Protein AF-A0A961ZYI4-F1 (afdb_monomer)

Foldseek 3Di:
DVVVVVVVVVVVVLLVLLVVQLVCCVPVPVVVNVVQLVVLVVVLVVVLVPPDPPVVNVVSVVVRHSVVVSSVVSSVVSVVVVCVVCVVVVVVVVVD

Structure (mmCIF, N/CA/C/O backbone):
data_AF-A0A961ZYI4-F1
#
_entry.id   AF-A0A961ZYI4-F1
#
loop_
_atom_site.group_PDB
_atom_site.id
_atom_site.type_symbol
_atom_site.label_atom_id
_atom_site.label_alt_id
_atom_site.label_comp_id
_atom_site.label_asym_id
_atom_site.label_entity_id
_atom_site.label_seq_id
_atom_site.pdbx_PDB_ins_code
_atom_site.Cartn_x
_atom_site.Cartn_y
_atom_site.Cartn_z
_atom_site.occupancy
_atom_site.B_iso_or_equiv
_atom_site.auth_seq_id
_atom_site.auth_comp_id
_atom_site.auth_asym_id
_atom_site.auth_atom_id
_atom_site.pdbx_PDB_model_num
ATOM 1 N N . MET A 1 1 ? 28.953 -10.472 -1.594 1.00 63.50 1 MET A N 1
ATOM 2 C CA . MET A 1 1 ? 28.590 -9.051 -1.377 1.00 63.50 1 MET A CA 1
ATOM 3 C C . MET A 1 1 ? 27.690 -8.487 -2.476 1.00 63.50 1 MET A C 1
ATOM 5 O O . MET A 1 1 ? 26.628 -7.986 -2.142 1.00 63.50 1 MET A O 1
ATOM 9 N N . THR A 1 2 ? 28.022 -8.629 -3.764 1.00 70.25 2 THR A N 1
ATOM 10 C CA . THR A 1 2 ? 27.198 -8.123 -4.889 1.00 70.25 2 THR A CA 1
ATOM 11 C C . THR A 1 2 ? 25.753 -8.639 -4.900 1.00 70.25 2 THR A C 1
ATOM 13 O O . THR A 1 2 ? 24.837 -7.846 -5.073 1.00 70.25 2 THR A O 1
ATOM 16 N N . ARG A 1 3 ? 25.509 -9.930 -4.617 1.00 69.06 3 ARG A N 1
ATOM 17 C CA . ARG A 1 3 ? 24.139 -10.488 -4.501 1.00 69.06 3 ARG A CA 1
ATOM 18 C C . ARG A 1 3 ? 23.288 -9.817 -3.412 1.00 69.06 3 ARG A C 1
ATOM 20 O O . ARG A 1 3 ? 22.100 -9.604 -3.622 1.00 69.06 3 ARG A O 1
ATOM 27 N N . LEU A 1 4 ? 23.894 -9.457 -2.276 1.00 73.44 4 LEU A N 1
ATOM 28 C CA . LEU A 1 4 ? 23.203 -8.746 -1.193 1.00 73.44 4 LEU A CA 1
ATOM 29 C C . LEU A 1 4 ? 22.876 -7.307 -1.606 1.00 73.44 4 LEU A C 1
ATOM 31 O O . LEU A 1 4 ? 21.763 -6.858 -1.382 1.00 73.44 4 LEU A O 1
ATOM 35 N N . LEU A 1 5 ? 23.797 -6.624 -2.288 1.00 71.06 5 LEU A N 1
ATOM 36 C CA . LEU A 1 5 ? 23.578 -5.283 -2.843 1.00 71.06 5 LEU A CA 1
ATOM 37 C C . LEU A 1 5 ? 22.422 -5.246 -3.852 1.00 71.06 5 LEU A C 1
ATOM 39 O O . LEU A 1 5 ? 21.556 -4.381 -3.751 1.00 71.06 5 LEU A O 1
ATOM 43 N N . PHE A 1 6 ? 22.359 -6.213 -4.772 1.00 74.00 6 PHE A N 1
ATOM 44 C CA . PHE A 1 6 ? 21.240 -6.329 -5.713 1.00 74.00 6 PHE A CA 1
ATOM 45 C C . PHE A 1 6 ? 19.917 -6.657 -5.010 1.00 74.00 6 PHE A C 1
ATOM 47 O O . PHE A 1 6 ? 18.882 -6.092 -5.358 1.00 74.00 6 PHE A O 1
ATOM 54 N N . SER A 1 7 ? 19.945 -7.517 -3.988 1.00 71.56 7 SER A N 1
ATOM 55 C CA . SER A 1 7 ? 18.759 -7.832 -3.186 1.00 71.56 7 SER A CA 1
ATOM 56 C C . SER A 1 7 ? 18.245 -6.609 -2.418 1.00 71.56 7 SER A C 1
ATOM 58 O O . SER A 1 7 ? 17.050 -6.326 -2.446 1.00 71.56 7 SER A O 1
ATOM 60 N N . THR A 1 8 ? 19.130 -5.851 -1.769 1.00 75.75 8 THR A N 1
ATOM 61 C CA . THR A 1 8 ? 18.768 -4.627 -1.039 1.00 75.75 8 THR A CA 1
ATOM 62 C C . THR A 1 8 ? 18.281 -3.533 -1.987 1.00 75.75 8 THR A C 1
ATOM 64 O O . THR A 1 8 ? 17.273 -2.889 -1.708 1.00 75.75 8 THR A O 1
ATOM 67 N N . GLY A 1 9 ? 18.928 -3.366 -3.146 1.00 77.19 9 GLY A N 1
ATOM 68 C CA . GLY A 1 9 ? 18.476 -2.442 -4.188 1.00 77.19 9 GLY A CA 1
ATOM 69 C C . GLY A 1 9 ? 17.067 -2.769 -4.685 1.00 77.19 9 GLY A C 1
ATOM 70 O O . GLY A 1 9 ? 16.238 -1.875 -4.812 1.00 77.19 9 GLY A O 1
ATOM 71 N N . ASN A 1 10 ? 16.749 -4.052 -4.868 1.00 82.06 10 ASN A N 1
ATOM 72 C CA . ASN A 1 10 ? 15.408 -4.488 -5.262 1.00 82.06 10 ASN A CA 1
ATOM 73 C C . ASN A 1 10 ? 14.336 -4.153 -4.205 1.00 82.06 10 ASN A C 1
ATOM 75 O O . ASN A 1 10 ? 13.216 -3.770 -4.548 1.00 82.06 10 ASN A O 1
ATOM 79 N N . ILE A 1 11 ? 14.678 -4.262 -2.915 1.00 84.00 11 ILE A N 1
ATOM 80 C CA . ILE A 1 11 ? 13.787 -3.875 -1.810 1.00 84.00 11 ILE A CA 1
ATOM 81 C C . ILE A 1 11 ? 13.534 -2.362 -1.831 1.00 84.00 11 ILE A C 1
ATOM 83 O O . ILE A 1 11 ? 12.382 -1.938 -1.755 1.00 84.00 11 ILE A O 1
ATOM 87 N N . LEU A 1 12 ? 14.584 -1.551 -1.996 1.00 86.31 12 LEU A N 1
ATOM 88 C CA . LEU A 1 12 ? 14.464 -0.091 -2.074 1.00 86.31 12 LEU A CA 1
ATOM 89 C C . LEU A 1 12 ? 13.629 0.355 -3.277 1.00 86.31 12 LEU A C 1
ATOM 91 O O . LEU A 1 12 ? 12.732 1.178 -3.126 1.00 86.31 12 LEU A O 1
ATOM 95 N N . VAL A 1 13 ? 13.867 -0.225 -4.456 1.00 86.88 13 VAL A N 1
ATOM 96 C CA . VAL A 1 13 ? 13.075 0.063 -5.661 1.00 86.88 13 VAL A CA 1
ATOM 97 C C . VAL A 1 13 ? 11.609 -0.309 -5.447 1.00 86.88 13 VAL A C 1
ATOM 99 O O . VAL A 1 13 ? 10.726 0.463 -5.809 1.00 86.88 13 VAL A O 1
ATOM 102 N N . SER A 1 14 ? 11.334 -1.445 -4.799 1.00 86.50 14 SER A N 1
ATOM 103 C CA . SER A 1 14 ? 9.961 -1.855 -4.480 1.00 86.50 14 SER A CA 1
ATOM 104 C C . SER A 1 14 ? 9.262 -0.851 -3.558 1.00 86.50 14 SER A C 1
ATOM 106 O O . SER A 1 14 ? 8.113 -0.496 -3.804 1.00 86.50 14 SER A O 1
ATOM 108 N N . LEU A 1 15 ? 9.960 -0.360 -2.530 1.00 89.06 15 LEU A N 1
ATOM 109 C CA . LEU A 1 15 ? 9.450 0.664 -1.613 1.00 89.06 15 LEU A CA 1
ATOM 110 C C . LEU A 1 15 ? 9.175 1.992 -2.325 1.00 89.06 15 LEU A C 1
ATOM 112 O O . LEU A 1 15 ? 8.115 2.583 -2.130 1.00 89.06 15 LEU A O 1
ATOM 116 N N . ILE A 1 16 ? 10.102 2.444 -3.173 1.00 92.19 16 ILE A N 1
ATOM 117 C CA . ILE A 1 16 ? 9.950 3.687 -3.939 1.00 92.19 16 ILE A CA 1
ATOM 118 C C . ILE A 1 16 ? 8.764 3.576 -4.898 1.00 92.19 16 ILE A C 1
ATOM 120 O O . ILE A 1 16 ? 7.945 4.486 -4.967 1.00 92.19 16 ILE A O 1
ATOM 124 N N . LEU A 1 17 ? 8.624 2.455 -5.605 1.00 90.44 17 LEU A N 1
ATOM 125 C CA . LEU A 1 17 ? 7.499 2.240 -6.512 1.00 90.44 17 LEU A CA 1
ATOM 126 C C . LEU A 1 17 ? 6.165 2.150 -5.771 1.00 90.44 17 LEU A C 1
ATOM 128 O O . LEU A 1 17 ? 5.180 2.715 -6.240 1.00 90.44 17 LEU A O 1
ATOM 132 N N . GLY A 1 18 ? 6.139 1.511 -4.599 1.00 91.06 18 GLY A N 1
ATOM 133 C CA . GLY A 1 18 ? 4.980 1.535 -3.708 1.00 91.06 18 GLY A CA 1
ATOM 134 C C . GLY A 1 18 ? 4.594 2.960 -3.306 1.00 91.06 18 GLY A C 1
ATOM 135 O O . GLY A 1 18 ? 3.425 3.323 -3.399 1.00 91.06 18 GLY A O 1
ATOM 136 N N . ALA A 1 19 ? 5.574 3.794 -2.943 1.00 91.88 19 ALA A N 1
ATOM 137 C CA . ALA A 1 19 ? 5.361 5.200 -2.598 1.00 91.88 19 ALA A CA 1
ATOM 138 C C . ALA A 1 19 ? 4.863 6.043 -3.773 1.00 91.88 19 ALA A C 1
ATOM 140 O O . ALA A 1 19 ? 3.955 6.854 -3.600 1.00 91.88 19 ALA A O 1
ATOM 141 N N . LEU A 1 20 ? 5.421 5.836 -4.966 1.00 93.44 20 LEU A N 1
ATOM 142 C CA . LEU A 1 20 ? 4.986 6.526 -6.178 1.00 93.44 20 LEU A CA 1
ATOM 143 C C . LEU A 1 20 ? 3.557 6.138 -6.551 1.00 93.44 20 LEU A C 1
ATOM 145 O O . LEU A 1 20 ? 2.754 7.017 -6.842 1.00 93.44 20 LEU A O 1
ATOM 149 N N . LEU A 1 21 ? 3.217 4.848 -6.492 1.00 91.94 21 LEU A N 1
ATOM 150 C CA . LEU A 1 21 ? 1.865 4.377 -6.777 1.00 91.94 21 LEU A CA 1
ATOM 151 C C . LEU A 1 21 ? 0.860 4.899 -5.741 1.00 91.94 21 LEU A C 1
ATOM 153 O O . LEU A 1 21 ? -0.205 5.387 -6.111 1.00 91.94 21 LEU A O 1
ATOM 157 N N . PHE A 1 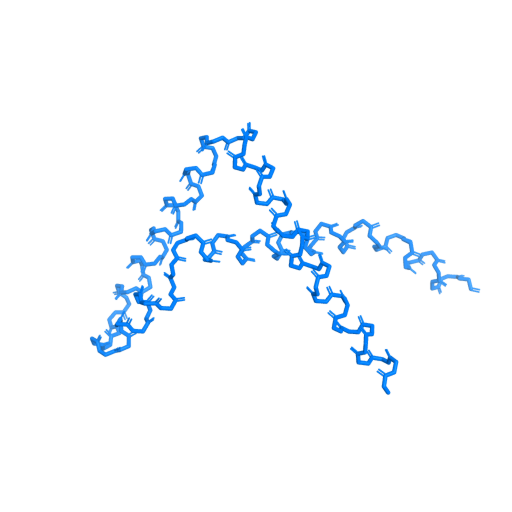22 ? 1.222 4.856 -4.457 1.00 91.69 22 PHE A N 1
ATOM 158 C CA . PHE A 1 22 ? 0.426 5.429 -3.374 1.00 91.69 22 PHE A CA 1
ATOM 159 C C . PHE A 1 22 ? 0.192 6.930 -3.588 1.00 91.69 22 PHE A C 1
ATOM 161 O O . PHE A 1 22 ? -0.947 7.384 -3.548 1.00 91.69 22 PHE A O 1
ATOM 168 N N . GLY A 1 23 ? 1.250 7.702 -3.861 1.00 91.56 23 GLY A N 1
ATOM 169 C CA . GLY A 1 23 ? 1.159 9.142 -4.109 1.00 91.56 23 GLY A CA 1
ATOM 170 C C . GLY A 1 23 ? 0.358 9.479 -5.367 1.00 91.56 23 GLY A C 1
ATOM 171 O O . GLY A 1 23 ? -0.436 10.416 -5.361 1.00 91.56 23 GLY A O 1
ATOM 172 N N . PHE A 1 24 ? 0.509 8.679 -6.424 1.00 92.56 24 PHE A N 1
ATOM 173 C CA . PHE A 1 24 ? -0.261 8.818 -7.655 1.00 92.56 24 PHE A CA 1
ATOM 174 C C . PHE A 1 24 ? -1.761 8.641 -7.402 1.00 92.56 24 PHE A C 1
ATOM 176 O O . PHE A 1 24 ? -2.546 9.506 -7.779 1.00 92.56 24 PHE A O 1
ATOM 183 N N . VAL A 1 25 ? -2.164 7.566 -6.715 1.00 91.06 25 VAL A N 1
ATOM 184 C CA . VAL A 1 25 ? -3.579 7.333 -6.383 1.00 91.06 25 VAL A CA 1
ATOM 185 C C . VAL A 1 25 ? -4.102 8.390 -5.413 1.00 91.06 25 VAL A C 1
ATOM 187 O O . VAL A 1 25 ? -5.217 8.870 -5.590 1.00 91.06 25 VAL A O 1
ATOM 190 N N . PHE A 1 26 ? -3.283 8.815 -4.448 1.00 90.06 26 PHE A N 1
ATOM 191 C CA . PHE A 1 26 ? -3.638 9.861 -3.491 1.00 90.06 26 PHE A CA 1
ATOM 192 C C . PHE A 1 26 ? -4.000 11.192 -4.170 1.00 90.06 26 PHE A C 1
ATOM 194 O O . PHE A 1 26 ? -4.947 11.849 -3.747 1.00 90.06 26 PHE A O 1
ATOM 201 N N . ILE A 1 27 ? -3.272 11.584 -5.222 1.00 92.62 27 ILE A N 1
ATOM 202 C CA . ILE A 1 27 ? -3.511 12.846 -5.942 1.00 92.62 27 ILE A CA 1
ATOM 203 C C . ILE A 1 27 ? -4.599 12.683 -7.010 1.00 92.62 27 ILE A C 1
ATOM 205 O O . ILE A 1 27 ? -5.468 13.541 -7.142 1.00 92.62 27 ILE A O 1
ATOM 209 N N . GLN A 1 28 ? -4.547 11.601 -7.790 1.00 95.00 28 GLN A N 1
ATOM 210 C CA . GLN A 1 28 ? -5.391 11.438 -8.974 1.00 95.00 28 GLN A CA 1
ATOM 211 C C . GLN A 1 28 ? -6.794 10.907 -8.646 1.00 95.00 28 GLN A C 1
ATOM 213 O O . GLN A 1 28 ? -7.742 11.221 -9.365 1.00 95.00 28 GLN A O 1
ATOM 218 N N . TYR A 1 29 ? -6.929 10.114 -7.578 1.00 92.94 29 TYR A N 1
ATOM 219 C CA . TYR A 1 29 ? -8.171 9.437 -7.193 1.00 92.94 29 TYR A CA 1
ATOM 220 C C . TYR A 1 29 ? -8.437 9.569 -5.680 1.00 92.94 29 TYR A C 1
ATOM 222 O O . TYR A 1 29 ? -8.408 8.572 -4.948 1.00 92.94 29 TYR A O 1
ATOM 230 N N . PRO A 1 30 ? -8.715 10.788 -5.183 1.00 90.31 30 PRO A N 1
ATOM 231 C CA . PRO A 1 30 ? -8.876 11.040 -3.750 1.00 90.31 30 PRO A CA 1
ATOM 232 C C . PRO A 1 30 ? -10.041 10.254 -3.126 1.00 90.31 30 PRO A C 1
ATOM 234 O O . PRO A 1 30 ? -9.905 9.744 -2.016 1.00 90.31 30 PRO A O 1
ATOM 237 N N . GLU A 1 31 ? -11.158 10.080 -3.840 1.00 91.38 31 GLU A N 1
ATOM 238 C CA . GLU A 1 31 ? -12.308 9.300 -3.349 1.00 91.38 31 GLU A CA 1
ATOM 239 C C . GLU A 1 31 ? -11.978 7.809 -3.195 1.00 91.38 31 GLU A C 1
ATOM 241 O O . GLU A 1 31 ? -12.311 7.180 -2.186 1.00 91.38 31 GLU A O 1
ATOM 246 N N . THR A 1 32 ? -11.262 7.244 -4.171 1.00 89.56 32 THR A N 1
ATOM 247 C CA . THR A 1 32 ? -10.777 5.862 -4.107 1.00 89.56 32 THR A CA 1
ATOM 248 C C . THR A 1 32 ? -9.808 5.689 -2.946 1.00 89.56 32 THR A C 1
ATOM 250 O O .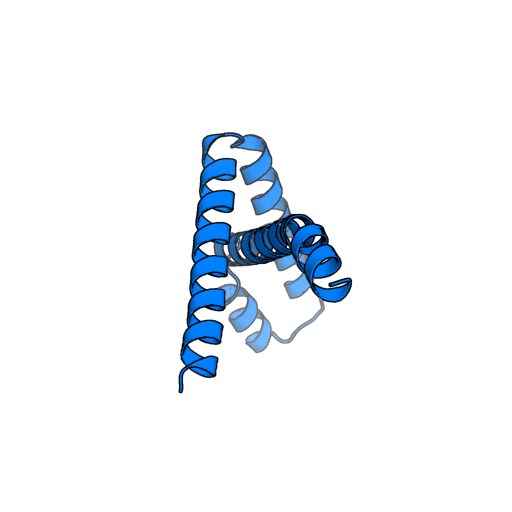 THR A 1 32 ? -9.898 4.712 -2.208 1.00 89.56 32 THR A O 1
ATOM 253 N N . MET A 1 33 ? -8.911 6.655 -2.743 1.00 90.38 33 MET A N 1
ATOM 254 C CA . MET A 1 33 ? -7.962 6.631 -1.638 1.00 90.38 33 MET A CA 1
ATOM 255 C C . MET A 1 33 ? -8.659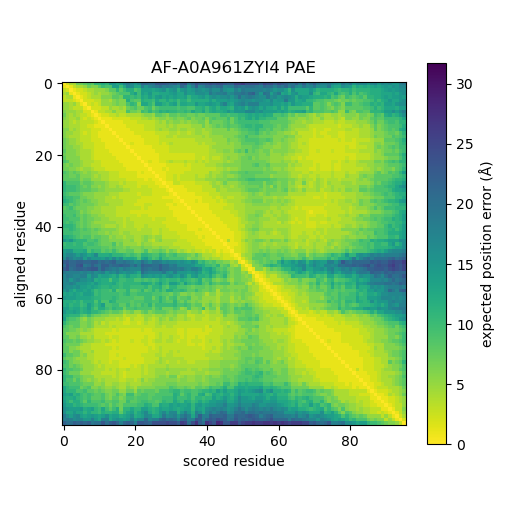 6.686 -0.272 1.00 90.38 33 MET A C 1
ATOM 257 O O . MET A 1 33 ? -8.286 5.930 0.625 1.00 90.38 33 MET A O 1
ATOM 261 N N . SER A 1 34 ? -9.693 7.522 -0.127 1.00 90.50 34 SER A N 1
ATOM 262 C CA . SER A 1 34 ? -10.528 7.558 1.081 1.00 90.50 34 SER A CA 1
ATOM 263 C C . SER A 1 34 ? -11.169 6.197 1.339 1.00 90.50 34 SER A C 1
ATOM 265 O O . SER A 1 34 ? -11.002 5.636 2.414 1.00 90.50 34 SER A O 1
ATOM 267 N N . SER A 1 35 ? -11.788 5.606 0.314 1.00 92.88 35 SER A N 1
ATOM 268 C CA . SER A 1 35 ? -12.437 4.293 0.427 1.00 92.88 35 SER A CA 1
ATOM 269 C C . SER A 1 35 ? -11.457 3.182 0.829 1.00 92.88 35 SER A C 1
ATOM 271 O O . SER A 1 35 ? -11.800 2.288 1.600 1.00 92.88 35 SER A O 1
ATOM 273 N N . ILE A 1 36 ? -10.214 3.231 0.335 1.00 91.38 36 ILE A N 1
ATOM 274 C CA . ILE A 1 36 ? -9.161 2.271 0.698 1.00 91.38 36 ILE A CA 1
ATOM 275 C C . ILE A 1 36 ? -8.717 2.458 2.156 1.00 91.38 36 ILE A C 1
ATOM 277 O O . ILE A 1 36 ? -8.489 1.469 2.857 1.00 91.38 36 ILE A O 1
ATOM 281 N N . LEU A 1 37 ? -8.595 3.701 2.629 1.00 90.56 37 LEU A N 1
ATOM 282 C CA . LEU A 1 37 ? -8.275 3.992 4.029 1.00 90.56 37 LEU A CA 1
ATOM 283 C C . LEU A 1 37 ? -9.406 3.547 4.965 1.00 90.56 37 LEU A C 1
ATOM 285 O O . LEU A 1 37 ? -9.129 2.908 5.979 1.00 90.56 37 LEU A O 1
ATOM 289 N N . ASP A 1 38 ? -10.662 3.780 4.587 1.00 92.19 38 ASP A N 1
ATOM 290 C CA . ASP A 1 38 ? -11.836 3.332 5.343 1.00 92.19 38 ASP A CA 1
ATOM 291 C C . ASP A 1 38 ? -11.909 1.799 5.413 1.00 92.19 38 ASP A C 1
ATOM 293 O O . ASP A 1 38 ? -12.191 1.215 6.466 1.00 92.19 38 ASP A O 1
ATOM 297 N N . ALA A 1 39 ? -11.571 1.117 4.314 1.00 90.50 39 ALA A N 1
ATOM 298 C CA . ALA A 1 39 ? -11.441 -0.337 4.290 1.00 90.50 39 ALA A CA 1
ATOM 299 C C . ALA A 1 39 ? -10.307 -0.827 5.209 1.00 90.50 39 ALA A C 1
ATOM 301 O O . ALA A 1 39 ? -10.481 -1.812 5.930 1.00 90.50 39 ALA A O 1
ATOM 302 N N . ALA A 1 40 ? -9.166 -0.132 5.239 1.00 89.31 40 ALA A N 1
ATOM 303 C CA . ALA A 1 40 ? -8.058 -0.461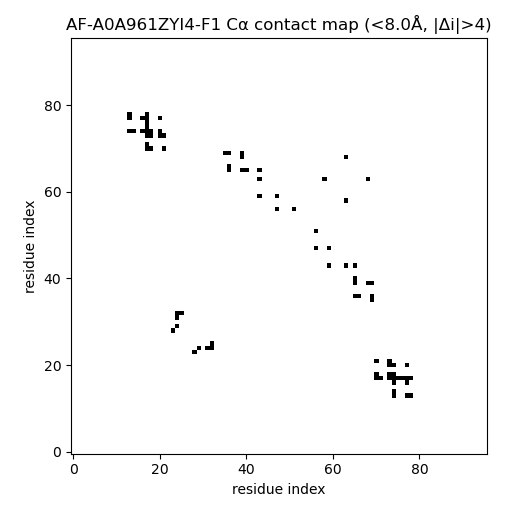 6.135 1.00 89.31 40 ALA A CA 1
ATOM 304 C C . ALA A 1 40 ? -8.423 -0.250 7.613 1.00 89.31 40 ALA A C 1
ATOM 306 O O . ALA A 1 40 ? -8.076 -1.081 8.456 1.00 89.31 40 ALA A O 1
ATOM 307 N N . SER A 1 41 ? -9.171 0.811 7.924 1.00 88.19 41 SER A N 1
ATOM 308 C CA . SER A 1 41 ? -9.705 1.063 9.267 1.00 88.19 41 SER A CA 1
ATOM 309 C C . SER A 1 41 ? -10.687 -0.031 9.690 1.00 88.19 41 SER A C 1
ATOM 311 O O . SER A 1 41 ? -10.573 -0.604 10.776 1.00 88.19 41 SER A O 1
ATOM 313 N N . SER A 1 42 ? -11.585 -0.424 8.783 1.00 89.00 42 SER A N 1
ATOM 314 C CA . SER A 1 42 ? -12.538 -1.518 9.002 1.00 89.00 42 SER A CA 1
ATOM 315 C C . SER A 1 42 ? -11.829 -2.854 9.246 1.00 89.00 42 SER A C 1
ATOM 317 O O . SER A 1 42 ? -12.182 -3.592 10.166 1.00 89.00 42 SER A O 1
ATOM 319 N N . PHE A 1 43 ? -10.777 -3.149 8.477 1.00 86.62 43 PHE A N 1
ATOM 320 C CA . PHE A 1 43 ? -9.946 -4.338 8.661 1.00 86.62 43 PHE A CA 1
ATOM 321 C C . PHE A 1 43 ? -9.224 -4.340 10.014 1.00 86.62 43 PHE A C 1
ATOM 323 O O . PHE A 1 43 ? -9.202 -5.358 10.708 1.00 86.62 43 PHE A O 1
ATOM 330 N N . LYS A 1 44 ? -8.684 -3.190 10.435 1.00 83.94 44 LYS A N 1
ATOM 331 C CA . LYS A 1 44 ? -8.092 -3.021 11.769 1.00 83.94 44 LYS A CA 1
ATOM 332 C C . LYS A 1 44 ? -9.129 -3.249 12.872 1.00 83.94 44 LYS A C 1
ATOM 334 O O . LYS A 1 44 ? -8.835 -3.942 13.845 1.00 83.94 44 LYS A O 1
ATOM 339 N N . GLY A 1 45 ? -10.337 -2.708 12.715 1.00 83.62 45 GLY A N 1
ATOM 340 C CA . GLY A 1 45 ? -11.454 -2.930 13.634 1.00 83.62 45 GLY A CA 1
ATOM 341 C C . GLY A 1 45 ? -11.826 -4.408 13.753 1.00 83.62 45 GLY A C 1
ATOM 342 O O . GLY A 1 45 ? -11.977 -4.917 14.863 1.00 83.62 45 GLY A O 1
ATOM 343 N N . TRP A 1 46 ? -11.885 -5.117 12.624 1.00 85.69 46 TRP A N 1
ATOM 344 C CA . TRP A 1 46 ? -12.116 -6.560 12.594 1.00 85.69 46 TRP A CA 1
ATOM 345 C C . TRP A 1 46 ? -11.007 -7.345 13.308 1.00 85.69 46 TRP A C 1
ATOM 347 O O . TRP A 1 46 ? -11.317 -8.178 14.156 1.00 85.69 46 TRP A O 1
ATOM 357 N N . LEU A 1 47 ? -9.730 -7.040 13.044 1.00 81.31 47 LEU A N 1
ATOM 358 C CA . LEU A 1 47 ? -8.591 -7.694 13.705 1.00 81.31 47 LEU A CA 1
ATOM 359 C C . LEU A 1 47 ? -8.622 -7.536 15.229 1.00 81.31 47 LEU A C 1
ATOM 361 O O . LEU A 1 47 ? -8.399 -8.499 15.957 1.00 81.31 47 LEU A O 1
ATOM 365 N N . ILE A 1 48 ? -8.929 -6.331 15.712 1.00 81.56 48 ILE A N 1
ATOM 366 C CA . ILE A 1 48 ? -9.052 -6.039 17.148 1.00 81.56 48 ILE A CA 1
ATOM 367 C C . ILE A 1 48 ? -10.253 -6.783 17.762 1.00 81.56 48 ILE A C 1
ATOM 369 O O . ILE A 1 48 ? -10.212 -7.180 18.929 1.00 81.56 48 ILE A O 1
ATOM 373 N N . GLY A 1 49 ? -11.314 -6.989 16.976 1.00 78.25 49 GLY A N 1
ATOM 374 C CA . GLY A 1 49 ? -12.542 -7.675 17.377 1.00 78.25 49 GLY A CA 1
ATOM 375 C C . GLY A 1 49 ? -12.420 -9.192 17.552 1.00 78.25 49 GLY A C 1
ATOM 376 O O . GLY A 1 49 ? -13.320 -9.793 18.132 1.00 78.25 49 GLY A O 1
ATOM 377 N N . LEU A 1 50 ? -11.315 -9.822 17.133 1.00 80.94 50 LEU A N 1
ATOM 378 C CA . LEU A 1 50 ? -11.098 -11.278 17.222 1.00 80.94 50 LEU A CA 1
ATOM 379 C C . LEU A 1 50 ? -10.856 -11.811 18.655 1.00 80.94 50 LEU A C 1
ATOM 381 O O . LEU A 1 50 ? -10.413 -12.943 18.826 1.00 80.94 50 LEU A O 1
ATOM 385 N N . GLY A 1 51 ? -11.154 -11.028 19.699 1.00 64.62 51 GLY A N 1
ATOM 386 C CA . GLY A 1 51 ? -11.045 -11.466 21.098 1.00 64.62 51 GLY A CA 1
ATOM 387 C C . GLY A 1 51 ? -9.607 -11.555 21.618 1.00 64.62 51 GLY A C 1
ATOM 388 O O . GLY A 1 51 ? -9.334 -12.270 22.580 1.00 64.62 51 GLY A O 1
ATOM 389 N N . ILE A 1 52 ? -8.683 -10.838 20.980 1.00 71.88 52 ILE A N 1
ATOM 390 C CA . ILE A 1 52 ? -7.278 -10.777 21.377 1.00 71.88 52 ILE A CA 1
ATOM 391 C C . ILE A 1 52 ? -7.159 -10.044 22.728 1.00 71.88 52 ILE A C 1
ATOM 393 O O . ILE A 1 52 ? -7.829 -9.035 22.961 1.00 71.88 52 ILE A O 1
ATOM 397 N N . THR A 1 53 ? -6.308 -10.547 23.631 1.00 69.81 53 THR A N 1
ATOM 398 C CA . THR A 1 53 ? -6.049 -9.927 24.941 1.00 69.81 53 THR A CA 1
ATOM 399 C C . THR A 1 53 ? -5.622 -8.463 24.795 1.00 69.81 53 THR A C 1
ATOM 401 O O . THR A 1 53 ? -4.903 -8.088 23.867 1.00 69.81 53 THR A O 1
ATOM 404 N N . THR A 1 54 ? -6.057 -7.616 25.732 1.00 68.19 54 THR A N 1
ATOM 405 C CA . THR A 1 54 ? -5.900 -6.151 25.682 1.00 68.19 54 THR A CA 1
ATOM 406 C C . THR A 1 54 ? -4.454 -5.692 25.445 1.00 68.19 54 THR A C 1
ATOM 408 O O . THR A 1 54 ? -4.236 -4.712 24.734 1.00 68.19 54 THR A O 1
ATOM 41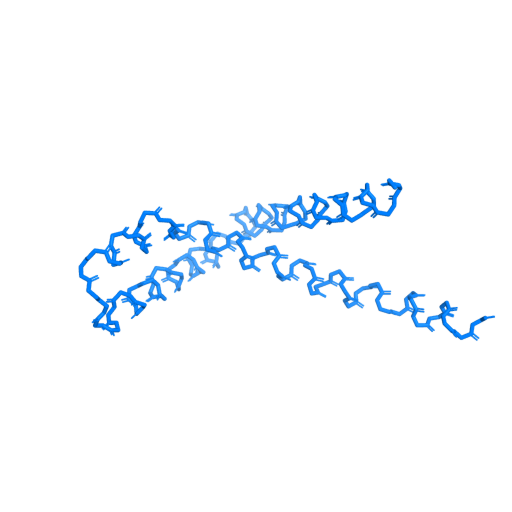1 N N . GLU A 1 55 ? -3.461 -6.422 25.966 1.00 68.50 55 GLU A N 1
ATOM 412 C CA . GLU A 1 55 ? -2.038 -6.152 25.708 1.00 68.50 55 GLU A CA 1
ATOM 413 C C . GLU A 1 55 ? -1.668 -6.268 24.223 1.00 68.50 55 GLU A C 1
ATOM 415 O O . GLU A 1 55 ? -1.029 -5.372 23.675 1.00 68.50 55 GLU A O 1
ATOM 420 N N . TYR A 1 56 ? -2.106 -7.326 23.540 1.00 68.31 56 TYR A N 1
ATOM 421 C CA . TYR A 1 56 ? -1.847 -7.519 22.110 1.00 68.31 56 TYR A CA 1
ATOM 422 C C . TYR A 1 56 ? -2.630 -6.529 21.240 1.00 68.31 56 TYR A C 1
ATOM 424 O O . TYR A 1 56 ? -2.130 -6.066 20.214 1.00 68.31 56 TYR A O 1
ATOM 432 N N . ASN A 1 57 ? -3.824 -6.130 21.676 1.00 73.69 57 ASN A N 1
ATOM 433 C CA . ASN A 1 57 ? -4.596 -5.099 20.986 1.00 73.69 57 ASN A CA 1
ATOM 434 C C . ASN A 1 57 ? -3.903 -3.728 20.997 1.00 73.69 57 ASN A C 1
ATOM 436 O O . ASN A 1 57 ? -4.025 -2.981 20.023 1.00 73.69 57 ASN A O 1
ATOM 440 N N . ASN A 1 58 ? -3.130 -3.403 22.037 1.00 73.69 58 ASN A N 1
ATOM 441 C CA . ASN A 1 58 ? -2.320 -2.182 22.046 1.00 73.69 58 ASN A CA 1
ATOM 442 C C . ASN A 1 58 ? -1.199 -2.224 21.001 1.00 73.69 58 ASN A C 1
ATOM 444 O O . ASN A 1 58 ? -0.987 -1.232 20.304 1.00 73.69 58 ASN A O 1
ATOM 448 N N . TRP A 1 59 ? -0.545 -3.373 20.817 1.00 74.94 59 TRP A N 1
ATOM 449 C CA . TRP A 1 59 ? 0.451 -3.543 19.756 1.00 74.94 59 TRP A CA 1
ATOM 450 C C . TRP A 1 59 ? -0.156 -3.361 18.365 1.00 74.94 59 TRP A C 1
ATOM 452 O O . TRP A 1 59 ? 0.406 -2.638 17.548 1.00 74.94 59 TRP A O 1
ATOM 462 N N . ILE A 1 60 ? -1.336 -3.932 18.110 1.00 73.94 60 ILE A N 1
ATOM 463 C CA . ILE A 1 60 ? -2.047 -3.762 16.832 1.00 73.94 60 ILE A CA 1
ATOM 464 C C . ILE A 1 60 ? -2.475 -2.303 16.633 1.00 73.94 60 ILE A C 1
ATOM 466 O O . ILE A 1 60 ? -2.424 -1.780 15.525 1.00 73.94 60 ILE A O 1
ATOM 470 N N . ARG A 1 61 ? -2.873 -1.591 17.691 1.00 73.38 61 ARG A N 1
ATOM 471 C CA . ARG A 1 61 ? -3.236 -0.174 17.567 1.00 73.38 61 ARG A CA 1
ATOM 472 C C . ARG A 1 61 ? -2.052 0.713 17.200 1.00 73.38 61 ARG A C 1
ATOM 474 O O . ARG A 1 61 ? -2.244 1.579 16.348 1.00 73.38 61 ARG A O 1
ATOM 481 N N . VAL A 1 62 ? -0.896 0.484 17.826 1.00 76.25 62 VAL A N 1
ATOM 482 C CA . VAL A 1 62 ? 0.313 1.314 17.694 1.00 76.25 62 VAL A CA 1
ATOM 483 C C . VAL A 1 62 ? 1.122 0.969 16.446 1.00 76.25 62 VAL A C 1
ATOM 485 O O . VAL A 1 62 ? 1.557 1.869 15.740 1.00 76.25 62 VAL A O 1
ATOM 488 N N . LEU A 1 63 ? 1.326 -0.317 16.152 1.00 72.44 63 LEU A N 1
ATOM 489 C CA . LEU A 1 63 ? 2.172 -0.746 15.030 1.00 72.44 63 LEU A CA 1
ATOM 490 C C . LEU A 1 63 ? 1.461 -0.693 13.676 1.00 72.44 63 LEU A C 1
ATOM 492 O O . LEU A 1 63 ? 2.106 -0.786 12.636 1.00 72.44 63 LEU A O 1
ATOM 496 N N . LEU A 1 64 ? 0.132 -0.622 13.685 1.00 77.94 64 LEU A N 1
ATOM 497 C CA . LEU A 1 64 ? -0.698 -0.869 12.517 1.00 77.94 64 LEU A CA 1
ATOM 498 C C . LEU A 1 64 ? -1.566 0.367 12.260 1.00 77.94 64 LEU A C 1
ATOM 500 O O . LEU A 1 64 ? -2.779 0.389 12.486 1.00 77.94 64 LEU A O 1
ATOM 504 N N . GLU A 1 65 ? -0.914 1.452 11.847 1.00 83.62 65 GLU A N 1
ATOM 505 C CA . GLU A 1 65 ? -1.607 2.635 11.339 1.00 83.62 65 GLU A CA 1
ATOM 506 C C . GLU A 1 65 ? -2.227 2.346 9.968 1.00 83.62 65 GLU A C 1
ATOM 508 O O . GLU A 1 65 ? -1.637 1.671 9.123 1.00 83.62 65 GLU A O 1
ATOM 513 N N . GLU A 1 66 ? -3.416 2.897 9.722 1.00 84.19 66 GLU A N 1
ATOM 514 C CA . GLU A 1 66 ? -4.176 2.701 8.477 1.00 84.19 66 GLU A CA 1
ATOM 515 C C . GLU A 1 66 ? -3.350 3.111 7.255 1.00 84.19 66 GLU A C 1
ATOM 517 O O . GLU A 1 66 ? -3.288 2.398 6.257 1.00 84.19 66 GLU A O 1
ATOM 522 N N . ARG A 1 67 ? -2.616 4.221 7.362 1.00 85.62 67 ARG A N 1
ATOM 523 C CA . ARG A 1 67 ? -1.740 4.706 6.293 1.00 85.62 67 ARG A CA 1
ATOM 524 C C . ARG A 1 67 ? -0.598 3.733 5.997 1.00 85.62 67 ARG A C 1
ATOM 526 O O . ARG A 1 67 ? -0.247 3.547 4.833 1.00 85.62 67 ARG A O 1
ATOM 533 N N . GLN A 1 68 ? -0.040 3.100 7.027 1.00 86.12 68 GLN A N 1
ATOM 534 C CA . GLN A 1 68 ? 1.051 2.140 6.885 1.00 86.12 68 GLN A CA 1
ATOM 535 C C . GLN A 1 68 ? 0.557 0.824 6.280 1.00 86.12 68 GLN A C 1
ATOM 537 O O . GLN A 1 68 ? 1.190 0.300 5.366 1.00 86.12 68 GLN A O 1
ATOM 542 N N . LEU A 1 69 ? -0.615 0.345 6.708 1.00 87.06 69 LEU A N 1
ATOM 543 C CA . LEU A 1 69 ? -1.305 -0.782 6.081 1.00 87.06 69 LEU A CA 1
ATOM 544 C C . LEU A 1 69 ? -1.527 -0.555 4.587 1.00 87.06 69 LEU A C 1
ATOM 546 O O . LEU A 1 69 ? -1.180 -1.402 3.763 1.00 87.06 69 LEU A O 1
ATOM 550 N N . VAL A 1 70 ? -2.093 0.600 4.237 1.00 90.31 70 VAL A N 1
ATOM 551 C CA . VAL A 1 70 ? -2.397 0.931 2.847 1.00 90.31 70 VAL A CA 1
ATOM 552 C C . VAL A 1 70 ? -1.108 1.048 2.037 1.00 90.31 70 VAL A C 1
ATOM 554 O O . VAL A 1 70 ? -1.015 0.469 0.958 1.00 90.31 70 VAL A O 1
ATOM 557 N N . PHE A 1 71 ? -0.071 1.690 2.577 1.00 90.62 71 PHE A N 1
ATOM 558 C CA . PHE A 1 71 ? 1.244 1.759 1.939 1.00 90.62 71 PHE A CA 1
ATOM 559 C C . PHE A 1 71 ? 1.865 0.375 1.690 1.00 90.62 71 PHE A C 1
ATOM 561 O O . PHE A 1 71 ? 2.401 0.118 0.608 1.00 90.62 71 PHE A O 1
ATOM 568 N N . MET A 1 72 ? 1.761 -0.545 2.652 1.00 90.12 72 MET A N 1
ATOM 569 C CA . MET A 1 72 ? 2.207 -1.929 2.474 1.00 90.12 72 MET A CA 1
ATOM 570 C C . MET A 1 72 ? 1.417 -2.625 1.361 1.00 90.12 72 MET A C 1
ATOM 572 O O . MET A 1 72 ? 2.018 -3.270 0.500 1.00 90.12 72 MET A O 1
ATOM 576 N N . GLY A 1 73 ? 0.094 -2.437 1.322 1.00 89.31 73 GLY A N 1
ATOM 577 C CA . GLY A 1 73 ? -0.770 -2.941 0.254 1.00 89.31 73 GLY A CA 1
ATOM 578 C C . GLY A 1 73 ? -0.360 -2.424 -1.126 1.00 89.31 73 GLY A C 1
ATOM 579 O O . GLY A 1 73 ? -0.134 -3.215 -2.041 1.00 89.31 73 GLY A O 1
ATOM 580 N N . PHE A 1 74 ? -0.157 -1.113 -1.268 1.00 91.12 74 PHE A N 1
ATOM 581 C CA . PHE A 1 74 ? 0.323 -0.502 -2.511 1.00 91.12 74 PHE A CA 1
ATOM 582 C C . PHE A 1 74 ? 1.708 -0.995 -2.920 1.00 91.12 74 PHE A C 1
ATOM 584 O O . PHE A 1 74 ? 1.950 -1.237 -4.100 1.00 91.12 74 PHE A O 1
ATOM 591 N N . THR A 1 75 ? 2.605 -1.203 -1.959 1.00 90.75 75 THR A N 1
ATOM 592 C CA . THR A 1 75 ? 3.928 -1.778 -2.225 1.00 90.75 75 THR A CA 1
ATOM 593 C C . THR A 1 75 ? 3.812 -3.192 -2.795 1.00 90.75 75 THR A C 1
ATOM 595 O O . THR A 1 75 ? 4.482 -3.525 -3.771 1.00 90.75 75 THR A O 1
ATOM 598 N N . ILE A 1 76 ? 2.934 -4.028 -2.234 1.00 90.62 76 ILE A N 1
ATOM 599 C CA . ILE A 1 76 ? 2.677 -5.381 -2.744 1.00 90.62 76 ILE A CA 1
ATOM 600 C C . ILE A 1 76 ? 2.071 -5.321 -4.151 1.00 90.62 76 ILE A C 1
ATOM 602 O O . ILE A 1 76 ? 2.556 -6.009 -5.048 1.00 90.62 76 ILE A O 1
ATOM 606 N N . LEU A 1 77 ? 1.071 -4.464 -4.374 1.00 90.12 77 LEU A N 1
ATOM 607 C CA . LEU A 1 77 ? 0.443 -4.282 -5.687 1.00 90.12 77 LEU A CA 1
ATOM 608 C C . LEU A 1 77 ? 1.445 -3.810 -6.744 1.00 90.12 77 LEU A C 1
ATOM 610 O O . LEU A 1 77 ? 1.481 -4.365 -7.841 1.00 90.12 77 LEU A O 1
ATOM 614 N N . ALA A 1 78 ? 2.308 -2.851 -6.408 1.00 89.50 78 ALA A N 1
ATOM 615 C CA . ALA A 1 78 ? 3.374 -2.391 -7.292 1.00 89.50 78 ALA A CA 1
ATOM 616 C C . ALA A 1 78 ? 4.334 -3.533 -7.661 1.00 89.50 78 ALA A C 1
ATOM 618 O O . ALA A 1 78 ? 4.739 -3.652 -8.817 1.00 89.50 78 ALA A O 1
ATOM 619 N N . ARG A 1 79 ? 4.659 -4.421 -6.710 1.00 88.12 79 ARG A N 1
ATOM 620 C CA . ARG A 1 79 ? 5.494 -5.603 -6.981 1.00 88.12 79 ARG A CA 1
ATOM 621 C C . ARG A 1 79 ? 4.800 -6.626 -7.869 1.00 88.12 79 ARG A C 1
ATOM 623 O O . ARG A 1 79 ? 5.454 -7.176 -8.749 1.00 88.12 79 ARG A O 1
ATOM 630 N N . ILE A 1 80 ? 3.508 -6.871 -7.668 1.00 89.50 80 ILE A N 1
ATOM 631 C CA . ILE A 1 80 ? 2.724 -7.754 -8.543 1.00 89.50 80 ILE A CA 1
ATOM 632 C C . ILE A 1 80 ? 2.684 -7.169 -9.959 1.00 89.50 80 ILE A C 1
ATOM 634 O O . ILE A 1 80 ? 2.995 -7.870 -10.916 1.00 89.50 80 ILE A O 1
ATOM 638 N N . GLY A 1 81 ? 2.400 -5.871 -10.094 1.00 87.38 81 GLY A N 1
ATOM 639 C CA . GLY A 1 81 ? 2.419 -5.176 -11.382 1.00 87.38 81 GLY A CA 1
ATOM 640 C C . GLY A 1 81 ? 3.773 -5.288 -12.083 1.00 87.38 81 GLY A C 1
ATOM 641 O O . GLY A 1 81 ? 3.842 -5.704 -13.236 1.00 87.38 81 GLY A O 1
ATOM 642 N N . LEU A 1 82 ? 4.870 -5.016 -11.371 1.00 87.44 82 LEU A N 1
ATOM 643 C CA . LEU A 1 82 ? 6.222 -5.215 -11.899 1.00 87.44 82 LEU A CA 1
ATOM 644 C C . LEU A 1 82 ? 6.499 -6.663 -12.304 1.00 87.44 82 LEU A C 1
ATOM 646 O O . LEU A 1 82 ? 7.105 -6.896 -13.347 1.00 87.44 82 LEU A O 1
ATOM 650 N N . SER A 1 83 ? 6.088 -7.634 -11.489 1.00 85.19 83 SER A N 1
ATO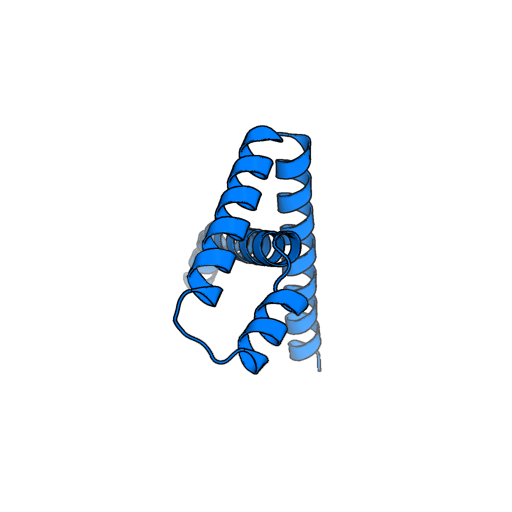M 651 C CA . SER A 1 83 ? 6.239 -9.058 -11.789 1.00 85.19 83 SER A CA 1
ATOM 652 C C . SER A 1 83 ? 5.551 -9.407 -13.105 1.00 85.19 83 SER A C 1
ATOM 654 O O . SER A 1 83 ? 6.167 -10.054 -13.945 1.00 85.19 83 SER A O 1
ATOM 656 N N . LEU A 1 84 ? 4.324 -8.935 -13.318 1.00 88.38 84 LEU A N 1
ATOM 657 C CA . LEU A 1 84 ? 3.577 -9.176 -14.552 1.00 88.38 84 LEU A CA 1
ATOM 658 C C . LEU A 1 84 ? 4.242 -8.516 -15.769 1.00 88.38 84 LEU A C 1
ATOM 660 O O . LEU A 1 84 ? 4.302 -9.124 -16.834 1.00 88.38 84 LEU A O 1
ATOM 664 N N . LEU A 1 85 ? 4.792 -7.308 -15.610 1.00 86.69 85 LEU A N 1
ATOM 665 C CA . LEU A 1 85 ? 5.489 -6.587 -16.684 1.00 86.69 85 LEU A CA 1
ATOM 666 C C . LEU A 1 85 ? 6.844 -7.208 -17.046 1.00 86.69 85 LEU A C 1
ATOM 668 O O . LEU A 1 85 ? 7.242 -7.211 -18.209 1.00 86.69 85 LEU A O 1
ATOM 672 N N . THR A 1 86 ? 7.567 -7.727 -16.055 1.00 85.56 86 THR A N 1
ATOM 673 C CA . THR A 1 86 ? 8.903 -8.314 -16.244 1.00 85.56 86 THR A CA 1
ATOM 674 C C . THR A 1 86 ? 8.858 -9.788 -16.631 1.00 85.56 86 THR A C 1
ATOM 676 O O . THR A 1 86 ? 9.786 -10.267 -17.283 1.00 85.56 86 THR A O 1
ATOM 679 N N . TYR A 1 87 ? 7.771 -10.495 -16.309 1.00 85.00 87 TYR A N 1
ATOM 680 C CA . TYR A 1 87 ? 7.551 -11.894 -16.673 1.00 85.00 87 TYR A CA 1
ATOM 681 C C . TYR A 1 87 ? 7.821 -12.218 -18.155 1.00 85.00 87 TYR A C 1
ATOM 683 O O . TYR A 1 87 ? 8.602 -13.134 -18.405 1.00 85.00 87 TYR A O 1
ATOM 691 N N . PRO A 1 88 ? 7.281 -11.488 -19.156 1.00 84.56 88 PRO A N 1
ATOM 692 C CA . PRO A 1 88 ? 7.544 -11.799 -20.563 1.00 84.56 88 PRO A CA 1
ATOM 693 C C . PRO A 1 88 ? 9.023 -11.649 -20.945 1.00 84.56 88 PRO A C 1
ATOM 695 O O . PRO A 1 88 ? 9.538 -12.449 -21.720 1.00 84.56 88 PRO A O 1
ATOM 698 N N . ILE A 1 89 ? 9.726 -10.668 -20.373 1.00 83.44 89 ILE A N 1
ATOM 699 C CA . ILE A 1 89 ? 11.154 -10.428 -20.634 1.00 83.44 89 ILE A CA 1
ATOM 700 C C . ILE A 1 89 ? 11.996 -11.582 -20.077 1.00 83.44 89 ILE A C 1
ATOM 702 O O . ILE A 1 89 ? 12.913 -12.070 -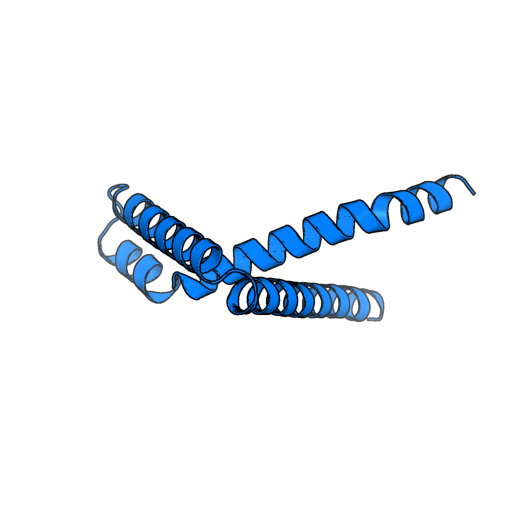20.739 1.00 83.44 89 ILE A O 1
ATOM 706 N N . VAL A 1 90 ? 11.669 -12.046 -18.869 1.00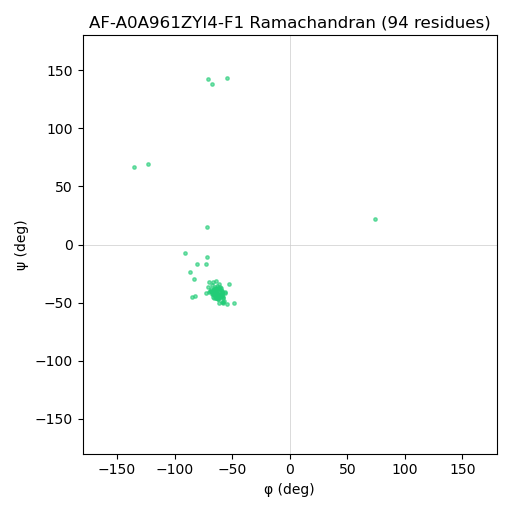 81.94 90 VAL A N 1
ATOM 707 C CA . VAL A 1 90 ? 12.333 -13.199 -18.246 1.00 81.94 90 VAL A CA 1
ATOM 708 C C . VAL A 1 90 ? 12.034 -14.480 -19.028 1.00 81.94 90 VAL A C 1
ATOM 710 O O . VAL A 1 90 ? 12.962 -15.210 -19.366 1.00 81.94 90 VAL A O 1
ATOM 713 N N . ALA A 1 91 ? 10.774 -14.705 -19.408 1.00 79.38 91 ALA A N 1
ATOM 714 C CA . ALA A 1 91 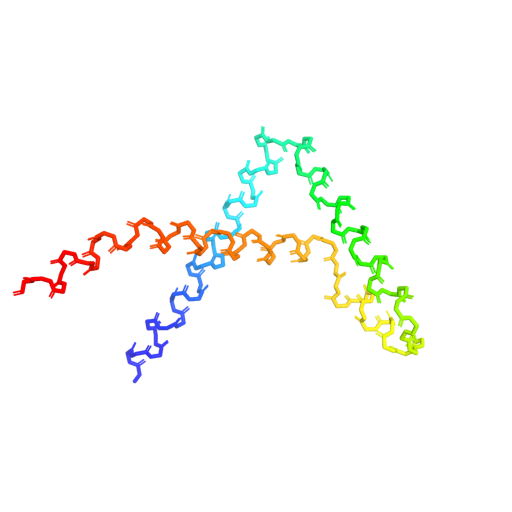? 10.360 -15.871 -20.186 1.00 79.38 91 ALA A CA 1
ATOM 715 C C . ALA A 1 91 ? 11.031 -15.938 -21.572 1.00 79.38 91 ALA A C 1
ATOM 717 O O . ALA A 1 91 ? 11.337 -17.026 -22.058 1.00 79.38 91 ALA A O 1
ATOM 718 N N . MET A 1 92 ? 11.293 -14.792 -22.213 1.00 78.38 92 MET A N 1
ATOM 719 C CA . MET A 1 92 ? 12.064 -14.733 -23.462 1.00 78.38 92 MET A CA 1
ATOM 720 C C . MET A 1 92 ? 13.540 -15.085 -23.250 1.00 78.38 92 MET A C 1
ATOM 722 O O . MET A 1 92 ? 14.125 -15.769 -24.085 1.00 78.38 92 MET A O 1
ATOM 726 N N . ARG A 1 93 ? 14.139 -14.661 -22.130 1.00 77.25 93 ARG A N 1
ATOM 727 C CA . ARG A 1 93 ? 15.537 -14.964 -21.795 1.00 77.25 93 ARG A CA 1
ATOM 728 C C . ARG A 1 93 ? 15.766 -16.446 -21.495 1.00 77.25 93 ARG A C 1
ATOM 730 O O . ARG A 1 93 ? 16.825 -16.954 -21.823 1.00 77.25 93 ARG A O 1
ATOM 737 N N . GLU A 1 94 ? 14.801 -17.126 -20.882 1.00 73.38 94 GLU A N 1
ATOM 738 C CA . GLU A 1 94 ? 14.893 -18.563 -20.570 1.00 73.38 94 GLU A CA 1
ATOM 739 C C . GLU A 1 94 ? 14.764 -19.469 -21.805 1.00 73.38 94 GLU A C 1
ATOM 741 O O . GLU A 1 94 ? 15.115 -20.645 -21.743 1.00 73.38 94 GLU A O 1
ATOM 746 N N . ARG A 1 95 ? 14.259 -18.938 -22.927 1.00 65.88 95 ARG A N 1
ATOM 747 C CA . ARG A 1 95 ? 14.127 -19.668 -24.199 1.00 65.88 95 ARG A CA 1
ATOM 748 C C . ARG A 1 95 ? 15.340 -19.543 -25.133 1.00 65.88 95 ARG A C 1
ATOM 750 O O . ARG A 1 95 ? 15.340 -20.217 -26.161 1.00 65.88 95 ARG A O 1
ATOM 757 N N . SER A 1 96 ? 16.317 -18.691 -24.815 1.00 54.34 96 SER A N 1
ATOM 758 C CA . SER A 1 96 ? 17.549 -18.475 -25.594 1.00 54.34 96 SER A CA 1
ATOM 759 C C . SER A 1 96 ? 18.754 -19.122 -24.929 1.00 54.34 96 SER A C 1
ATOM 761 O O . SER A 1 96 ? 19.718 -19.364 -25.688 1.00 54.34 96 SER A O 1
#

Solvent-accessible surface area (backbone atoms only — not comparable to full-atom values): 5232 Å² total; per-residue (Å²): 111,69,70,57,52,54,52,52,50,52,51,52,51,40,51,52,46,9,49,51,52,44,52,48,40,50,71,77,35,49,68,60,42,49,52,52,42,52,49,40,46,51,50,50,51,52,62,56,64,70,74,58,57,71,73,60,40,50,50,50,60,71,76,54,41,42,69,57,53,50,46,51,52,34,22,50,52,43,48,52,53,48,48,65,68,46,44,62,61,52,57,55,57,77,73,109

Secondary structure (DSSP, 8-state):
-HHHHHHHHHHHHHHHHHHHHHHHHHHH-HHHHHHHHHHHHHHHHHHHHS---HHHHHHHHHH--HHHHHHHHHHHHHHHHHHHHHHHHHHHHHT-

Mean predicted aligned error: 7.3 Å

Sequence (96 aa):
MTRLLFSTGNILVSLILGALLFGFVFIQYPETMSSILDAASSFKGWLIGLGITTEYNNWIRVLLEERQLVFMGFTILARIGLSLLTYPIVAMRERS

pLDDT: mean 83.29, std 8.62, range [54.34, 95.0]

Nearest PDB structures (foldseek):
  5xef-assembly1_A  TM=4.062E-01  e=7.325E+00  Bacillus cereus ATCC 14579

Radius of gyration: 17.66 Å; Cα contacts (8 Å, |Δi|>4): 43; chains: 1; bounding box: 41×32×51 Å